Protein AF-A0A2V9Q290-F1 (afdb_monomer_lite)

Secondary structure (DSSP, 8-state):
-HHHHHTT--TT---SS-HHHHHHHTTS------TTSS--EETTEEEPSSTTT---EESSHHHHHHH--GGGSSGGGT-TTTTT---HHHHHHHHHHHHHH-HHHHHHHHHHHHT-----HHHHHHHHHHH-TT------------------

Structure (mmCIF, N/CA/C/O backbone):
data_AF-A0A2V9Q290-F1
#
_entry.id   AF-A0A2V9Q290-F1
#
loop_
_atom_site.group_PDB
_atom_site.id
_atom_site.type_symbol
_atom_site.label_atom_id
_atom_site.label_alt_id
_atom_site.label_comp_id
_atom_site.label_asym_id
_atom_site.label_entity_id
_atom_site.label_seq_id
_atom_site.pdbx_PDB_ins_code
_atom_site.Cartn_x
_atom_site.Cartn_y
_atom_site.Cartn_z
_atom_site.occupancy
_atom_site.B_iso_or_equiv
_atom_site.auth_seq_id
_atom_site.auth_comp_id
_atom_site.auth_asym_id
_atom_site.auth_atom_id
_atom_site.pdbx_PDB_model_num
ATOM 1 N N . LEU A 1 1 ? 0.862 0.613 -15.700 1.00 87.38 1 LEU A N 1
ATOM 2 C CA . LEU A 1 1 ? 1.375 1.936 -15.278 1.00 87.38 1 LEU A CA 1
ATOM 3 C C . LEU A 1 1 ? 2.624 1.837 -14.398 1.00 87.38 1 LEU A C 1
ATOM 5 O O . LEU A 1 1 ? 3.701 2.128 -14.878 1.00 87.38 1 LEU A O 1
ATOM 9 N N . PHE A 1 2 ? 2.553 1.397 -13.140 1.00 93.06 2 PHE A N 1
ATOM 10 C CA . PHE A 1 2 ? 3.733 1.435 -12.253 1.00 93.06 2 PHE A CA 1
ATOM 11 C C . PHE A 1 2 ? 4.954 0.662 -12.772 1.00 93.06 2 PHE A C 1
ATOM 13 O O . PHE A 1 2 ? 6.068 1.160 -12.651 1.00 93.06 2 PHE A O 1
ATOM 20 N N . ARG A 1 3 ? 4.757 -0.491 -13.432 1.00 94.06 3 ARG A N 1
ATOM 21 C CA . ARG A 1 3 ? 5.838 -1.193 -14.150 1.00 94.06 3 ARG A CA 1
ATOM 22 C C . ARG A 1 3 ? 6.552 -0.289 -15.159 1.00 94.06 3 ARG A C 1
ATOM 24 O O . ARG A 1 3 ? 7.775 -0.287 -15.179 1.00 94.06 3 ARG A O 1
ATOM 31 N N . SER A 1 4 ? 5.807 0.478 -15.961 1.00 92.69 4 SER A N 1
ATOM 32 C CA . SER A 1 4 ? 6.403 1.336 -16.988 1.00 92.69 4 SER A CA 1
ATOM 33 C C . SER A 1 4 ? 7.293 2.408 -16.349 1.00 92.69 4 SER A C 1
ATOM 35 O O . SER A 1 4 ? 8.424 2.593 -16.777 1.00 92.69 4 SER A O 1
ATOM 37 N N . ILE A 1 5 ? 6.852 3.000 -15.234 1.00 91.81 5 ILE A N 1
ATOM 38 C CA . ILE A 1 5 ? 7.580 4.054 -14.504 1.00 91.81 5 ILE A CA 1
ATOM 39 C C . ILE A 1 5 ? 8.775 3.516 -13.689 1.00 91.81 5 ILE A C 1
ATOM 41 O O . ILE A 1 5 ? 9.835 4.143 -13.650 1.00 91.81 5 ILE A O 1
ATOM 45 N N . LEU A 1 6 ? 8.612 2.391 -12.984 1.00 93.31 6 LEU A N 1
ATOM 46 C CA . LEU A 1 6 ? 9.537 1.963 -11.924 1.00 93.31 6 LEU A CA 1
ATOM 47 C C . LEU A 1 6 ? 10.610 0.959 -12.369 1.00 93.31 6 LEU A C 1
ATOM 49 O O . LEU A 1 6 ? 11.657 0.899 -11.714 1.00 93.31 6 LEU A O 1
ATOM 53 N N . ALA A 1 7 ? 10.381 0.196 -13.445 1.00 92.38 7 ALA A N 1
ATOM 54 C CA . ALA A 1 7 ? 11.283 -0.872 -13.888 1.00 92.38 7 ALA A CA 1
ATOM 55 C C . ALA A 1 7 ? 12.673 -0.328 -14.283 1.00 92.38 7 ALA A C 1
ATOM 57 O O . ALA A 1 7 ? 13.700 -0.737 -13.732 1.00 92.38 7 ALA A O 1
ATOM 58 N N . ASN A 1 8 ? 12.677 0.717 -15.117 1.00 91.38 8 ASN A N 1
ATOM 59 C CA . ASN A 1 8 ? 13.879 1.391 -15.627 1.00 91.38 8 ASN A CA 1
ATOM 60 C C . ASN A 1 8 ? 14.128 2.748 -14.957 1.00 91.38 8 ASN A C 1
ATOM 62 O O . ASN A 1 8 ? 14.668 3.670 -15.574 1.00 91.38 8 ASN A O 1
ATOM 66 N N . ARG A 1 9 ? 13.699 2.909 -13.699 1.00 90.31 9 ARG A N 1
ATOM 67 C CA . ARG A 1 9 ? 13.744 4.209 -13.019 1.00 90.31 9 ARG A CA 1
ATOM 68 C C . ARG A 1 9 ? 15.155 4.801 -12.954 1.00 90.31 9 ARG A C 1
ATOM 70 O O . ARG A 1 9 ? 16.165 4.097 -12.846 1.00 90.31 9 ARG A O 1
ATOM 77 N N . LYS A 1 10 ? 15.222 6.134 -12.926 1.00 89.56 10 LYS A N 1
ATOM 78 C CA . LYS A 1 10 ? 16.479 6.867 -12.732 1.00 89.56 10 LYS A CA 1
ATOM 79 C C . LYS A 1 10 ? 17.053 6.559 -11.347 1.00 89.56 10 LYS A C 1
ATOM 81 O O . LYS A 1 10 ? 16.343 6.613 -10.349 1.00 89.56 10 LYS A O 1
ATOM 86 N N . LYS A 1 11 ? 18.367 6.318 -11.270 1.00 87.06 11 LYS A N 1
ATOM 87 C CA . LYS A 1 11 ? 19.081 6.066 -9.999 1.00 87.06 11 LYS A CA 1
ATOM 88 C C . LYS A 1 11 ? 18.987 7.226 -9.002 1.00 87.06 11 LYS A C 1
ATOM 90 O O . LYS A 1 11 ? 19.174 7.023 -7.811 1.00 87.06 11 LYS A O 1
ATOM 95 N N . THR A 1 12 ? 18.736 8.435 -9.497 1.00 91.75 12 THR A N 1
ATOM 96 C CA . THR A 1 12 ? 18.598 9.645 -8.682 1.00 91.75 12 THR A CA 1
ATOM 97 C C . THR A 1 12 ? 17.250 9.737 -7.973 1.00 91.75 12 THR A C 1
ATOM 99 O O . THR A 1 12 ? 17.110 10.537 -7.053 1.00 91.75 12 THR A O 1
ATOM 102 N N . TRP A 1 13 ? 16.254 8.944 -8.376 1.00 91.75 13 TRP A N 1
ATOM 103 C CA . TRP A 1 13 ? 14.942 8.956 -7.740 1.00 91.75 13 TRP A CA 1
ATOM 104 C C . TRP A 1 13 ? 14.999 8.254 -6.390 1.00 91.75 13 TRP A C 1
ATOM 106 O O . TRP A 1 13 ? 15.405 7.095 -6.289 1.00 91.75 13 TRP A O 1
ATOM 116 N N . ARG A 1 14 ? 14.567 8.971 -5.353 1.00 89.81 14 ARG A N 1
ATOM 117 C CA . ARG A 1 14 ? 14.463 8.462 -3.989 1.00 89.81 14 ARG A CA 1
ATOM 118 C C . ARG A 1 14 ? 12.992 8.398 -3.612 1.00 89.81 14 ARG A C 1
ATOM 120 O O . ARG A 1 14 ? 12.289 9.396 -3.721 1.00 89.81 14 ARG A O 1
ATOM 127 N N . PHE A 1 15 ? 12.554 7.221 -3.190 1.00 90.69 15 PHE A N 1
ATOM 128 C CA . PHE A 1 15 ? 11.206 6.978 -2.693 1.00 90.69 15 PHE A CA 1
ATOM 129 C C . PHE A 1 15 ? 11.268 6.798 -1.176 1.00 90.69 15 PHE A C 1
ATOM 131 O O . PHE A 1 15 ? 12.262 6.292 -0.657 1.00 90.69 15 PHE A O 1
ATOM 138 N N . ASN A 1 16 ? 10.214 7.224 -0.487 1.00 92.19 16 ASN A N 1
ATOM 139 C CA . ASN A 1 16 ? 10.048 7.048 0.960 1.00 92.19 16 ASN A CA 1
ATOM 140 C C . ASN A 1 16 ? 9.381 5.705 1.311 1.00 92.19 16 ASN A C 1
ATOM 142 O O . ASN A 1 16 ? 9.284 5.338 2.475 1.00 92.19 16 ASN A O 1
ATOM 146 N N . GLN A 1 17 ? 8.903 5.000 0.293 1.00 93.00 17 GLN A N 1
ATOM 147 C CA . GLN A 1 17 ? 8.176 3.747 0.342 1.00 93.00 17 GLN A CA 1
ATOM 148 C C . GLN A 1 17 ? 9.153 2.576 0.411 1.00 93.00 17 GLN A C 1
ATOM 150 O O . GLN A 1 17 ? 10.277 2.662 -0.099 1.00 93.00 17 GLN A O 1
ATOM 155 N N . SER A 1 18 ? 8.724 1.460 0.996 1.00 93.50 18 SER A N 1
ATOM 156 C CA . SER A 1 18 ? 9.540 0.251 1.035 1.00 93.50 18 SER A CA 1
ATOM 157 C C . SER A 1 18 ? 9.798 -0.293 -0.370 1.00 93.50 18 SER A C 1
ATOM 159 O O . SER A 1 18 ? 8.971 -0.216 -1.283 1.00 93.50 18 SER A O 1
ATOM 161 N N . VAL A 1 19 ? 10.974 -0.895 -0.551 1.00 94.25 19 VAL A N 1
ATOM 162 C CA . VAL A 1 19 ? 11.355 -1.506 -1.833 1.00 94.25 19 VAL A CA 1
ATOM 163 C C . VAL A 1 19 ? 10.408 -2.639 -2.231 1.00 94.25 19 VAL A C 1
ATOM 165 O O . VAL A 1 19 ? 10.105 -2.784 -3.413 1.00 94.25 19 VAL A O 1
ATOM 168 N N . LEU A 1 20 ? 9.887 -3.386 -1.254 1.00 96.00 20 LEU A N 1
ATOM 169 C CA . LEU A 1 20 ? 8.934 -4.465 -1.499 1.00 96.00 20 LEU A CA 1
ATOM 170 C C . LEU A 1 20 ? 7.561 -3.933 -1.935 1.00 96.00 20 LEU A C 1
ATOM 172 O O . LEU A 1 20 ? 6.931 -4.524 -2.811 1.00 96.00 20 LEU A O 1
ATOM 176 N N . PHE A 1 21 ? 7.121 -2.781 -1.414 1.00 96.12 21 PHE A N 1
ATOM 177 C CA . PHE A 1 21 ? 5.908 -2.130 -1.907 1.00 96.12 21 PHE A CA 1
ATOM 178 C C . PHE A 1 21 ? 6.065 -1.654 -3.359 1.00 96.12 21 PHE A C 1
ATOM 180 O O . PHE A 1 21 ? 5.158 -1.826 -4.173 1.00 96.12 21 PHE A O 1
ATOM 187 N N . LEU A 1 22 ? 7.236 -1.130 -3.737 1.00 95.19 22 LEU A N 1
ATOM 188 C CA . LEU A 1 22 ? 7.513 -0.788 -5.138 1.00 95.19 22 LEU A CA 1
ATOM 189 C C . LEU A 1 22 ? 7.490 -2.032 -6.044 1.00 95.19 22 LEU A C 1
ATOM 191 O O . LEU A 1 22 ? 6.977 -1.962 -7.161 1.00 95.19 22 LEU A O 1
ATOM 195 N N . GLU A 1 23 ? 8.009 -3.173 -5.580 1.00 95.69 23 GLU A N 1
ATOM 196 C CA . GLU A 1 23 ? 7.899 -4.448 -6.302 1.00 95.69 23 GLU A CA 1
ATOM 197 C C . GLU A 1 23 ? 6.444 -4.912 -6.456 1.00 95.69 23 GLU A C 1
ATOM 199 O O . GLU A 1 23 ? 6.068 -5.367 -7.539 1.00 95.69 23 GLU A O 1
ATOM 204 N N . PHE A 1 24 ? 5.615 -4.743 -5.423 1.00 95.75 24 PHE A N 1
ATOM 205 C CA . PHE A 1 24 ? 4.172 -4.978 -5.498 1.00 95.75 24 PHE A CA 1
ATOM 206 C C . PHE A 1 24 ? 3.497 -4.087 -6.548 1.00 95.75 24 PHE A C 1
ATOM 208 O O . PHE A 1 24 ? 2.786 -4.598 -7.410 1.00 95.75 24 PHE A O 1
ATOM 215 N N . LEU A 1 25 ? 3.781 -2.779 -6.561 1.00 94.81 25 LEU A N 1
ATOM 216 C CA . LEU A 1 25 ? 3.241 -1.862 -7.572 1.00 94.81 25 LEU A CA 1
ATOM 217 C C . LEU A 1 25 ? 3.650 -2.261 -8.997 1.00 94.81 25 LEU A C 1
ATOM 219 O O . LEU A 1 25 ? 2.868 -2.131 -9.938 1.00 94.81 25 LEU A O 1
ATOM 223 N N . MET A 1 26 ? 4.865 -2.784 -9.175 1.00 94.44 26 MET A N 1
ATOM 224 C CA . MET A 1 26 ? 5.327 -3.320 -10.461 1.00 94.44 26 MET A CA 1
ATOM 225 C C . MET A 1 26 ? 4.696 -4.671 -10.837 1.00 94.44 26 MET A C 1
ATOM 227 O O . MET A 1 26 ? 4.946 -5.149 -11.943 1.00 94.44 26 MET A O 1
ATOM 231 N N . GLY A 1 27 ? 3.903 -5.285 -9.954 1.00 93.75 27 GLY A N 1
ATOM 232 C CA . GLY A 1 27 ? 3.310 -6.6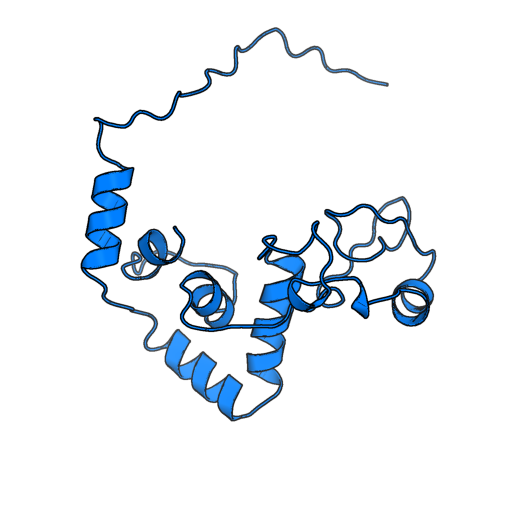08 -10.149 1.00 93.75 27 GLY A CA 1
ATOM 233 C C . GLY A 1 27 ? 4.298 -7.762 -9.964 1.00 93.75 27 GLY A C 1
ATOM 234 O O . GLY A 1 27 ? 4.039 -8.868 -10.422 1.00 93.75 27 GLY A O 1
ATOM 235 N N . LYS A 1 28 ? 5.451 -7.522 -9.326 1.00 93.81 28 LYS A N 1
ATOM 236 C CA . LYS A 1 28 ? 6.445 -8.568 -9.019 1.00 93.81 28 LYS A CA 1
ATOM 237 C C . LYS A 1 28 ? 6.117 -9.333 -7.742 1.00 93.81 28 LYS A C 1
ATOM 239 O O . LYS A 1 28 ? 6.665 -10.409 -7.515 1.00 93.81 28 LYS A O 1
ATOM 244 N N . ARG A 1 29 ? 5.248 -8.761 -6.910 1.00 94.12 29 ARG A N 1
ATOM 245 C CA . ARG A 1 29 ? 4.751 -9.340 -5.665 1.00 94.12 29 ARG A CA 1
ATOM 246 C C . ARG A 1 29 ? 3.245 -9.179 -5.583 1.00 94.12 29 ARG A C 1
ATOM 248 O O . ARG A 1 29 ? 2.684 -8.243 -6.148 1.00 94.12 29 ARG A O 1
ATOM 255 N N . HIS A 1 30 ? 2.626 -10.072 -4.826 1.00 94.06 30 HIS A N 1
ATOM 256 C CA . HIS A 1 30 ? 1.213 -10.018 -4.493 1.00 94.06 30 HIS A CA 1
ATOM 257 C C . HIS A 1 30 ? 1.066 -10.050 -2.977 1.00 94.06 30 HIS A C 1
ATOM 259 O O . HIS A 1 30 ? 1.664 -10.893 -2.312 1.00 94.06 30 HIS A O 1
ATOM 265 N N . TYR A 1 31 ? 0.270 -9.127 -2.455 1.00 94.62 31 TYR A N 1
ATOM 266 C CA . TYR A 1 31 ? -0.041 -9.012 -1.038 1.00 94.62 31 TYR A CA 1
ATOM 267 C C . TYR A 1 31 ? -1.545 -9.019 -0.843 1.00 94.62 31 TYR A C 1
ATOM 269 O O . TYR A 1 31 ? -2.271 -8.550 -1.718 1.00 94.62 31 TYR A O 1
ATOM 277 N N . ALA A 1 32 ? -1.981 -9.504 0.317 1.00 93.75 32 ALA A N 1
ATOM 278 C CA . ALA A 1 32 ? -3.309 -9.199 0.824 1.00 93.75 32 ALA A CA 1
ATOM 279 C C . ALA A 1 32 ? -3.298 -7.815 1.474 1.00 93.75 32 ALA A C 1
ATOM 281 O O . ALA A 1 32 ? -2.285 -7.422 2.052 1.00 93.75 32 ALA A O 1
ATOM 282 N N . CYS A 1 33 ? -4.403 -7.079 1.381 1.00 94.25 33 CYS A N 1
ATOM 283 C CA . CYS A 1 33 ? -4.495 -5.768 2.020 1.00 94.25 33 CYS A CA 1
ATOM 284 C C . CYS A 1 33 ? -4.420 -5.908 3.550 1.00 94.25 33 CYS A C 1
ATOM 286 O O . CYS A 1 33 ? -5.100 -6.754 4.129 1.00 94.25 33 CYS A O 1
ATOM 288 N N . THR A 1 34 ? -3.652 -5.038 4.212 1.00 94.19 34 THR A N 1
ATOM 289 C CA . THR A 1 34 ? -3.612 -4.934 5.677 1.00 94.19 34 THR A CA 1
ATOM 290 C C . THR A 1 34 ? -4.373 -3.675 6.134 1.00 94.19 34 THR A C 1
ATOM 292 O O . THR A 1 34 ? -3.747 -2.660 6.438 1.00 94.19 34 THR A O 1
ATOM 295 N N . PRO A 1 35 ? -5.723 -3.686 6.179 1.00 91.81 35 PRO A N 1
ATOM 296 C CA . PRO A 1 35 ? -6.544 -2.483 6.396 1.00 91.81 35 PRO A CA 1
ATOM 297 C C . PRO A 1 35 ? -6.350 -1.820 7.769 1.00 91.81 35 PRO A C 1
ATOM 299 O O . PRO A 1 35 ? -6.649 -0.639 7.932 1.00 91.81 35 PRO A O 1
ATOM 302 N N . TRP A 1 36 ? -5.838 -2.564 8.748 1.00 90.50 36 TRP A N 1
ATOM 303 C CA . TRP A 1 36 ? -5.510 -2.090 10.095 1.00 90.50 36 TRP A CA 1
ATOM 304 C C . TRP A 1 36 ? -4.091 -1.512 10.213 1.00 90.50 36 TRP A C 1
ATOM 306 O O . TRP A 1 36 ? -3.720 -1.015 11.272 1.00 90.50 36 TRP A O 1
ATOM 316 N N . GLY A 1 37 ? -3.276 -1.588 9.156 1.00 91.06 37 GLY A N 1
ATOM 317 C CA . GLY A 1 37 ? -1.849 -1.264 9.215 1.00 91.06 37 GLY A CA 1
ATOM 318 C C . GLY A 1 37 ? -1.532 0.226 9.350 1.00 91.06 37 GLY A C 1
ATOM 319 O O . GLY A 1 37 ? -0.458 0.578 9.832 1.00 91.06 37 GLY A O 1
ATOM 320 N N . MET A 1 38 ? -2.458 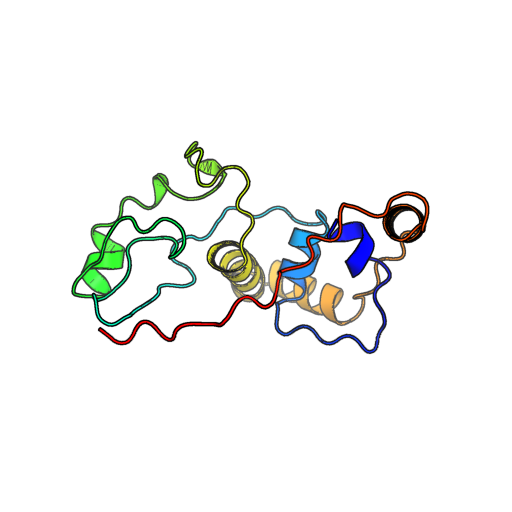1.102 8.950 1.00 90.56 38 MET A N 1
ATOM 321 C CA . MET A 1 38 ? -2.278 2.555 9.006 1.00 90.56 38 MET A CA 1
ATOM 322 C C . MET A 1 38 ? -3.555 3.255 9.510 1.00 90.56 38 MET A C 1
ATOM 324 O O . MET A 1 38 ? -4.280 3.883 8.729 1.00 90.56 38 MET A O 1
ATOM 328 N N . PRO A 1 39 ? -3.878 3.121 10.811 1.00 90.69 39 PRO A N 1
ATOM 329 C CA . PRO A 1 39 ? -5.051 3.753 11.406 1.00 90.69 39 PRO A CA 1
ATOM 330 C C . PRO A 1 39 ? -4.902 5.279 11.398 1.00 90.69 39 PRO A C 1
ATOM 332 O O . PRO A 1 39 ? -3.803 5.815 11.526 1.00 90.69 39 PRO A O 1
ATOM 335 N N . THR A 1 40 ? -6.018 5.992 11.247 1.00 91.19 40 THR A N 1
ATOM 336 C CA . THR A 1 40 ? -6.042 7.462 11.193 1.00 91.19 40 THR A CA 1
ATOM 337 C C . THR A 1 40 ? -6.866 8.009 12.352 1.00 91.19 40 THR A C 1
ATOM 339 O O . THR A 1 40 ? -8.004 7.588 12.546 1.00 91.19 40 THR A O 1
ATOM 342 N N . TYR A 1 41 ? -6.307 8.960 13.101 1.00 93.12 41 TYR A N 1
ATOM 343 C CA . TYR A 1 41 ? -7.017 9.718 14.132 1.00 93.12 41 TYR A CA 1
ATOM 344 C C . TYR A 1 41 ? -7.197 11.165 13.672 1.00 93.12 41 TYR A C 1
ATOM 346 O O . TYR A 1 41 ? -6.245 11.788 13.197 1.00 93.12 41 TYR A O 1
ATOM 354 N N . ASN A 1 42 ? -8.405 11.706 13.800 1.00 91.88 42 ASN A N 1
ATOM 355 C CA . ASN A 1 42 ? -8.707 13.101 13.485 1.00 91.88 42 ASN A CA 1
ATOM 356 C C . ASN A 1 42 ? -9.679 13.698 14.516 1.00 91.88 42 ASN A C 1
ATOM 358 O O . ASN A 1 42 ? -9.928 13.102 15.560 1.00 91.88 42 ASN A O 1
ATOM 362 N N . ILE A 1 43 ? -10.210 14.894 14.242 1.00 94.06 43 ILE A N 1
ATOM 363 C CA . ILE A 1 43 ? -11.105 15.615 15.164 1.00 94.06 43 ILE A CA 1
ATOM 364 C C . ILE A 1 43 ? -12.387 14.846 15.521 1.00 94.06 43 ILE A C 1
ATOM 366 O O . ILE A 1 43 ? -13.003 15.155 16.534 1.00 94.06 43 ILE A O 1
ATOM 370 N N . PHE A 1 44 ? -12.777 13.854 14.717 1.00 93.69 44 PHE A N 1
ATOM 371 C CA . PHE A 1 44 ? -13.946 13.006 14.951 1.00 93.69 44 PHE A CA 1
ATOM 372 C C . PHE A 1 44 ? -13.602 11.679 15.648 1.00 93.69 44 PHE A C 1
ATOM 374 O O . PHE A 1 44 ? -14.495 10.872 15.876 1.00 93.69 44 PHE A O 1
ATOM 381 N N . GLY A 1 45 ? -12.328 11.439 15.980 1.00 94.62 45 GLY A N 1
ATOM 382 C CA . GLY A 1 45 ? -11.854 10.222 16.641 1.00 94.62 45 GLY A CA 1
ATOM 383 C C . GLY A 1 45 ? -11.027 9.309 15.732 1.00 94.62 45 GLY A C 1
ATOM 384 O O . GLY A 1 45 ? -10.440 9.738 14.733 1.00 94.62 45 GLY A O 1
ATOM 385 N N . TRP A 1 46 ? -10.958 8.027 16.097 1.00 94.88 46 TRP A N 1
ATOM 386 C CA . TRP A 1 46 ? -10.299 6.981 15.315 1.00 94.88 46 TRP A CA 1
ATOM 387 C C . TRP A 1 46 ? -11.177 6.586 14.139 1.00 94.88 46 TRP A C 1
ATOM 389 O O . TRP A 1 46 ? -12.237 5.998 14.317 1.00 94.88 46 TRP A O 1
ATOM 399 N N . GLN A 1 47 ? -10.753 6.890 12.921 1.00 92.69 47 GLN A N 1
ATOM 400 C CA . GLN A 1 47 ? -11.538 6.565 11.740 1.00 92.69 47 GLN A CA 1
ATOM 401 C C . GLN A 1 47 ? -11.588 5.044 11.525 1.00 92.69 47 GLN A C 1
ATOM 403 O O . GLN A 1 47 ? -10.545 4.385 11.482 1.00 92.69 47 GLN A O 1
ATOM 408 N N . LYS A 1 48 ? -12.804 4.499 11.370 1.00 87.88 48 LYS A N 1
ATOM 409 C CA . LYS A 1 48 ? -13.053 3.103 10.971 1.00 87.88 48 LYS A CA 1
ATOM 410 C C . LYS A 1 48 ? -12.387 2.809 9.609 1.00 87.88 48 LYS A C 1
ATOM 412 O O . LYS A 1 48 ? -12.055 3.748 8.880 1.00 87.88 48 LYS A O 1
ATOM 417 N N . PRO A 1 49 ? -12.094 1.538 9.280 1.00 80.69 49 PRO A N 1
ATOM 418 C CA . PRO A 1 49 ? -10.968 1.176 8.419 1.00 80.69 49 PRO A CA 1
ATOM 419 C C . PRO A 1 49 ? -10.974 1.797 7.041 1.00 80.69 49 PRO A C 1
ATOM 421 O O . PRO A 1 49 ? -12.003 1.864 6.374 1.00 80.69 49 PRO A O 1
ATOM 424 N N . CYS A 1 50 ? -9.753 2.100 6.589 1.00 80.25 50 CYS A N 1
ATOM 425 C CA . CYS A 1 50 ? -9.450 2.760 5.328 1.00 80.25 50 CYS A CA 1
ATOM 426 C C . CYS A 1 50 ? -10.083 4.157 5.267 1.00 80.25 50 CYS A C 1
ATOM 428 O O . CYS A 1 50 ? -11.255 4.314 4.936 1.00 80.25 50 CYS A O 1
ATOM 430 N N . TYR A 1 51 ? -9.278 5.196 5.527 1.00 77.50 51 TYR A N 1
ATOM 431 C CA . TYR A 1 51 ? -9.743 6.589 5.596 1.00 77.50 51 TYR A CA 1
ATOM 432 C C . TYR A 1 51 ? -10.492 7.078 4.336 1.00 77.50 51 TYR A C 1
ATOM 434 O O . TYR A 1 51 ? -11.207 8.077 4.385 1.00 77.50 51 TYR A O 1
ATOM 442 N N . LEU A 1 52 ? -10.342 6.364 3.216 1.00 83.44 52 LEU A N 1
ATOM 443 C CA . LEU A 1 52 ? -11.038 6.600 1.952 1.00 83.44 52 LEU A CA 1
ATOM 444 C C . LEU A 1 52 ? -12.502 6.138 1.950 1.00 83.44 52 LEU A C 1
ATOM 446 O O . LEU A 1 52 ? -13.280 6.640 1.148 1.00 83.44 52 LEU A O 1
ATOM 450 N N . LEU A 1 53 ? -12.878 5.175 2.796 1.00 86.44 53 LEU A N 1
ATOM 451 C CA . LEU A 1 53 ? -14.219 4.579 2.805 1.00 86.44 53 LEU A CA 1
ATOM 452 C C . LEU A 1 53 ? -15.199 5.302 3.729 1.00 86.44 53 LEU A C 1
ATOM 454 O O . LEU A 1 53 ? -16.401 5.173 3.528 1.00 86.44 53 LEU A O 1
ATOM 458 N N . GLN A 1 54 ? -14.688 6.077 4.693 1.00 85.00 54 GLN A N 1
ATOM 459 C CA . GLN A 1 54 ? -15.486 6.897 5.615 1.00 85.00 54 GLN A CA 1
ATOM 460 C C . GLN A 1 54 ? -16.625 6.128 6.320 1.00 85.00 54 GLN A C 1
ATOM 462 O O . GLN A 1 54 ? -17.712 6.657 6.517 1.00 85.00 54 GLN A O 1
ATOM 467 N N . ASP A 1 55 ? -16.364 4.899 6.773 1.00 89.50 55 ASP A N 1
ATOM 468 C CA . ASP A 1 55 ? -17.370 4.036 7.422 1.00 89.50 55 ASP A CA 1
ATOM 469 C C . ASP A 1 55 ? -17.658 4.399 8.903 1.00 89.50 55 ASP A C 1
ATOM 471 O O . ASP A 1 55 ? -18.264 3.624 9.645 1.00 89.50 55 ASP A O 1
ATOM 475 N N . GLY A 1 56 ? -17.223 5.579 9.356 1.00 92.56 56 GLY A N 1
ATOM 476 C CA . GLY A 1 56 ? -17.458 6.109 10.702 1.00 92.56 56 GLY A CA 1
ATOM 477 C C . GLY A 1 56 ? -16.200 6.234 11.562 1.00 92.56 56 GLY A C 1
ATOM 478 O O . GLY A 1 56 ? -15.073 6.183 11.063 1.00 92.56 56 GLY A O 1
ATOM 479 N N . TYR A 1 57 ? -16.410 6.414 12.866 1.00 95.19 57 TYR A N 1
ATOM 480 C CA . TYR A 1 57 ? -15.363 6.678 13.855 1.00 95.19 57 TYR A CA 1
ATOM 481 C C . TYR A 1 57 ? -15.555 5.824 15.113 1.00 95.19 57 TYR A C 1
ATOM 483 O O . TYR A 1 57 ? -16.648 5.309 15.354 1.00 95.19 57 TYR A O 1
ATOM 491 N N . ALA A 1 58 ? -14.478 5.661 15.871 1.00 95.44 58 ALA A N 1
ATOM 492 C CA . ALA A 1 58 ? -14.409 5.040 17.185 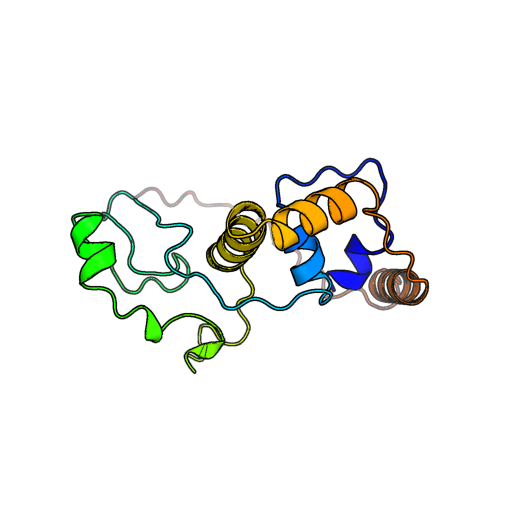1.00 95.44 58 ALA A CA 1
ATOM 493 C C . ALA A 1 58 ? -13.746 6.021 18.166 1.00 95.44 58 ALA A C 1
ATOM 495 O O . ALA A 1 58 ? -12.819 6.752 17.799 1.00 95.44 58 ALA A O 1
ATOM 496 N N . ASP A 1 59 ? -14.180 6.018 19.420 1.00 95.62 59 ASP A N 1
ATOM 497 C CA . ASP A 1 59 ? -13.696 6.956 20.439 1.00 95.62 59 ASP A CA 1
ATOM 498 C C . ASP A 1 59 ? -12.306 6.564 20.954 1.00 95.62 59 ASP A C 1
ATOM 500 O O . ASP A 1 59 ? -11.524 7.399 21.417 1.00 95.62 59 ASP A O 1
ATOM 504 N N . SER A 1 60 ? -11.952 5.281 20.842 1.00 96.50 60 SER A N 1
ATOM 505 C CA . SER A 1 60 ? -10.651 4.765 21.260 1.00 96.50 60 SER A CA 1
ATOM 506 C C . SER A 1 60 ? -10.027 3.828 20.233 1.00 96.50 60 SER A C 1
ATOM 508 O O . SER A 1 60 ? -10.709 3.157 19.460 1.00 96.50 60 SER A O 1
ATOM 510 N N . PHE A 1 61 ? -8.697 3.720 20.278 1.00 95.25 61 PHE A N 1
ATOM 511 C CA . PHE A 1 61 ? -7.971 2.768 19.441 1.00 95.25 61 PHE A CA 1
ATOM 512 C C . PHE A 1 61 ? -8.393 1.323 19.733 1.00 95.25 61 PHE A C 1
ATOM 514 O O . PHE A 1 61 ? -8.492 0.511 18.821 1.00 95.25 61 PHE A O 1
ATOM 521 N N . ARG A 1 62 ? -8.682 1.006 21.003 1.00 96.56 62 ARG A N 1
ATOM 522 C CA . ARG A 1 62 ? -9.165 -0.322 21.397 1.00 96.56 62 ARG A CA 1
ATOM 523 C C . ARG A 1 62 ? -10.489 -0.647 20.715 1.00 96.56 62 ARG A C 1
ATOM 525 O O . ARG A 1 62 ? -10.602 -1.699 20.101 1.00 96.56 62 ARG A O 1
ATOM 532 N N . GLU A 1 63 ? -11.448 0.273 20.782 1.00 96.06 63 GLU A N 1
ATOM 533 C CA . GLU A 1 63 ? -12.738 0.116 20.111 1.00 96.06 63 GLU A CA 1
ATOM 534 C C . GLU A 1 63 ? -12.556 -0.070 18.600 1.00 96.06 63 GLU A C 1
ATOM 536 O O . GLU A 1 63 ? -13.141 -0.993 18.037 1.00 96.06 63 GLU A O 1
ATOM 541 N N . LEU A 1 64 ? -11.699 0.737 17.956 1.00 94.94 64 LEU A N 1
ATOM 542 C CA . LEU A 1 64 ? -11.377 0.576 16.536 1.00 94.94 64 LEU A CA 1
ATOM 543 C C . LEU A 1 64 ? -10.906 -0.851 16.229 1.00 94.94 64 LEU A C 1
ATOM 545 O O . LEU A 1 64 ? -11.394 -1.456 15.280 1.00 94.94 64 LEU A O 1
ATOM 549 N N . ILE A 1 65 ? -9.960 -1.386 17.002 1.00 94.50 65 ILE A N 1
ATOM 550 C CA . ILE A 1 65 ? -9.385 -2.711 16.743 1.00 94.50 65 ILE A CA 1
ATOM 551 C C . ILE A 1 65 ? -10.381 -3.841 17.022 1.00 94.50 65 ILE A C 1
ATOM 553 O O . ILE A 1 65 ? -10.464 -4.772 16.223 1.00 94.50 65 ILE A O 1
ATOM 557 N N . GLU A 1 66 ? -11.136 -3.762 18.116 1.00 95.62 66 GLU A N 1
ATOM 558 C CA . GLU A 1 66 ? -11.982 -4.862 18.597 1.00 95.62 66 GLU A CA 1
ATOM 559 C C . GLU A 1 66 ? -13.361 -4.924 17.926 1.00 95.62 66 GLU A C 1
ATOM 561 O O . GLU A 1 66 ? -13.905 -6.013 17.769 1.00 95.62 66 GLU A O 1
ATOM 566 N N . THR A 1 67 ? -13.939 -3.783 17.538 1.00 94.44 67 THR A N 1
ATOM 567 C CA . THR A 1 67 ? -15.333 -3.715 17.041 1.00 94.44 67 THR A CA 1
ATOM 568 C C . THR A 1 67 ? -15.447 -3.633 15.523 1.00 94.44 67 THR A C 1
ATOM 570 O O . THR A 1 67 ? -16.542 -3.681 14.964 1.00 94.44 67 THR A O 1
ATOM 573 N N . THR A 1 68 ? -14.320 -3.477 14.838 1.00 93.62 68 THR A N 1
ATOM 574 C CA . THR A 1 68 ? -14.287 -3.398 13.386 1.00 93.62 68 THR A CA 1
ATOM 575 C C . THR A 1 68 ? -14.350 -4.789 12.757 1.00 93.62 68 THR A C 1
ATOM 577 O O . THR A 1 68 ? -13.515 -5.648 13.027 1.00 93.62 68 THR A O 1
ATOM 580 N N . GLU A 1 69 ? -15.258 -4.960 11.798 1.00 93.38 69 GLU A N 1
ATOM 581 C CA . GLU A 1 69 ? -15.379 -6.158 10.958 1.00 93.38 69 GLU A CA 1
ATOM 582 C C . GLU A 1 69 ? -14.306 -6.178 9.844 1.00 93.38 69 GLU A C 1
ATOM 584 O O . GLU A 1 69 ? -14.583 -5.923 8.668 1.00 93.38 69 GLU A O 1
ATOM 589 N N . TRP A 1 70 ? -13.046 -6.434 10.211 1.00 92.00 70 TRP A N 1
ATOM 590 C CA . TRP A 1 70 ? -11.873 -6.338 9.324 1.00 92.00 70 TRP A CA 1
ATOM 591 C C . TRP A 1 70 ? -11.956 -7.190 8.052 1.00 92.00 70 TRP A C 1
ATOM 593 O O . TRP A 1 70 ? -11.413 -6.807 7.017 1.00 92.00 70 TRP A O 1
ATOM 603 N N . GLN A 1 71 ? -12.656 -8.319 8.110 1.00 92.56 71 GLN A N 1
ATOM 604 C CA . GLN A 1 71 ? -12.872 -9.233 6.990 1.00 92.56 71 GLN A CA 1
ATOM 605 C C . GLN A 1 71 ? -13.665 -8.612 5.832 1.00 92.56 71 GLN A C 1
ATOM 607 O O . GLN A 1 71 ? -13.610 -9.128 4.720 1.00 92.56 71 GLN A O 1
ATOM 612 N N . ASN A 1 72 ? -14.365 -7.497 6.065 1.00 92.94 72 ASN A N 1
ATOM 613 C CA . ASN A 1 72 ? -15.111 -6.767 5.036 1.00 92.94 72 ASN A CA 1
ATOM 614 C C . ASN A 1 72 ? -14.231 -5.794 4.225 1.00 92.94 72 ASN A C 1
ATOM 616 O O . ASN A 1 72 ? -14.741 -5.040 3.390 1.00 92.94 72 ASN A O 1
ATOM 620 N N . TYR A 1 73 ? -12.919 -5.777 4.477 1.00 92.38 73 TYR A N 1
ATOM 621 C CA . TYR A 1 73 ? -11.969 -4.857 3.862 1.00 92.38 73 TYR A CA 1
ATOM 622 C C . TYR A 1 73 ? -10.833 -5.597 3.159 1.00 92.38 73 TYR A C 1
ATOM 624 O O . TYR A 1 73 ? -10.425 -6.686 3.550 1.00 92.38 73 TYR A O 1
ATOM 632 N N . GLY A 1 74 ? -10.285 -4.960 2.124 1.00 92.12 74 GLY A N 1
ATOM 633 C CA . GLY A 1 74 ? -9.237 -5.539 1.286 1.00 92.12 74 GLY A CA 1
ATOM 634 C C . GLY A 1 74 ? -9.785 -6.177 0.018 1.00 92.12 74 GLY A C 1
ATOM 635 O O . GLY A 1 74 ? -10.985 -6.414 -0.113 1.00 92.12 74 GLY A O 1
ATOM 636 N N . THR A 1 75 ? -8.908 -6.408 -0.952 1.00 92.19 75 THR A N 1
ATOM 637 C CA . THR A 1 75 ? -9.292 -6.928 -2.274 1.00 92.19 75 THR A CA 1
ATOM 638 C C . THR A 1 75 ? -9.893 -8.333 -2.172 1.00 92.19 75 THR A C 1
ATOM 640 O O . THR A 1 75 ? -10.771 -8.702 -2.945 1.00 92.19 75 THR A O 1
ATOM 643 N N . GLU A 1 76 ? -9.482 -9.084 -1.154 1.00 90.19 76 GLU A N 1
ATOM 644 C CA . GLU A 1 76 ? -9.893 -10.457 -0.873 1.00 90.19 76 GLU A CA 1
ATOM 645 C C . GLU A 1 76 ? -11.290 -10.552 -0.232 1.00 90.19 76 GLU A C 1
ATOM 647 O O . GLU A 1 76 ? -11.884 -11.626 -0.218 1.00 90.19 76 GLU A O 1
ATOM 652 N N . SER A 1 77 ? -11.830 -9.441 0.282 1.00 92.62 77 SER A N 1
ATOM 653 C CA . SER A 1 77 ? -13.098 -9.413 1.033 1.00 92.62 77 SER A CA 1
ATOM 654 C C . SER A 1 77 ? -14.360 -9.532 0.172 1.00 92.62 77 SER A C 1
ATOM 656 O O . SER A 1 77 ? -15.456 -9.706 0.698 1.00 92.62 77 SER A O 1
ATOM 658 N N . GLY A 1 78 ? -14.245 -9.362 -1.149 1.00 93.00 78 GLY A N 1
ATOM 659 C CA . GLY A 1 78 ? -15.402 -9.211 -2.040 1.00 93.00 78 GLY A CA 1
ATOM 660 C C . GLY A 1 78 ? -16.076 -7.832 -1.978 1.00 93.00 78 GLY A C 1
ATOM 661 O O . GLY A 1 78 ? -17.031 -7.589 -2.714 1.00 93.00 78 GLY A O 1
ATOM 662 N N . ASN A 1 79 ? -15.580 -6.901 -1.154 1.00 92.06 79 ASN A N 1
ATOM 663 C CA . ASN A 1 79 ? -16.086 -5.534 -1.104 1.00 92.06 79 ASN A CA 1
ATOM 664 C C . ASN A 1 79 ? -15.746 -4.787 -2.411 1.00 92.06 79 ASN A C 1
ATOM 666 O O . ASN A 1 79 ? -14.562 -4.562 -2.702 1.00 92.06 79 ASN A O 1
ATOM 670 N N . PRO A 1 80 ? -16.746 -4.327 -3.187 1.00 93.38 80 PRO A N 1
ATOM 671 C CA . PRO A 1 80 ? -16.501 -3.670 -4.470 1.00 93.38 80 PRO A CA 1
ATOM 672 C C . PRO A 1 80 ? -15.721 -2.357 -4.328 1.00 93.38 80 PRO A C 1
ATOM 674 O O . PRO A 1 80 ? -15.022 -1.960 -5.259 1.00 93.38 80 PRO A O 1
ATOM 677 N N . ARG A 1 81 ? -15.771 -1.704 -3.156 1.00 90.75 81 ARG A N 1
ATOM 678 C CA . ARG A 1 81 ? -14.990 -0.489 -2.868 1.00 90.75 81 ARG A CA 1
ATOM 679 C C . ARG A 1 81 ? -13.497 -0.779 -2.676 1.00 90.75 81 ARG A C 1
ATOM 681 O O . ARG A 1 81 ? -12.673 0.120 -2.818 1.00 90.75 81 ARG A O 1
ATOM 688 N N . CYS A 1 82 ? -13.134 -2.024 -2.365 1.00 92.50 82 CYS A N 1
ATOM 689 C CA . CYS A 1 82 ? -11.747 -2.442 -2.157 1.00 92.50 82 CYS A CA 1
ATOM 690 C C . CYS A 1 82 ? -11.126 -3.133 -3.378 1.00 92.50 82 CYS A C 1
ATOM 692 O O . CYS A 1 82 ? -9.903 -3.138 -3.485 1.00 92.50 82 CYS A O 1
ATOM 694 N N . ALA A 1 83 ? -11.943 -3.653 -4.300 1.00 90.38 83 ALA A N 1
ATOM 695 C CA . ALA A 1 83 ? -11.535 -4.572 -5.368 1.00 90.38 83 ALA A CA 1
ATOM 696 C C . ALA A 1 83 ? -10.331 -4.120 -6.222 1.00 90.38 83 ALA A C 1
ATOM 698 O O . ALA A 1 83 ? -9.568 -4.958 -6.685 1.00 90.38 83 ALA A O 1
ATOM 699 N N . ASN A 1 84 ? -10.149 -2.811 -6.429 1.00 86.75 84 ASN A N 1
ATOM 700 C CA . ASN A 1 84 ? -9.061 -2.258 -7.250 1.00 86.75 84 ASN A CA 1
ATOM 701 C C . ASN A 1 84 ? -8.259 -1.160 -6.533 1.00 86.75 84 ASN A C 1
ATOM 703 O O . ASN A 1 84 ? -7.587 -0.362 -7.178 1.00 86.75 84 ASN A O 1
ATOM 707 N N . CYS A 1 85 ? -8.368 -1.065 -5.205 1.00 87.75 85 CYS A N 1
ATOM 708 C CA . CYS A 1 85 ? -7.894 0.107 -4.473 1.00 87.75 85 CYS A CA 1
ATOM 709 C C . CYS A 1 85 ? -6.357 0.226 -4.514 1.00 87.75 85 CYS A C 1
ATOM 711 O O . CYS A 1 85 ? -5.835 1.292 -4.827 1.00 87.75 85 CYS A O 1
ATOM 713 N N . MET A 1 86 ? -5.629 -0.869 -4.241 1.00 88.81 86 MET A N 1
ATOM 714 C CA . MET A 1 86 ? -4.149 -0.954 -4.264 1.00 88.81 86 MET A CA 1
ATOM 715 C C . MET A 1 86 ? -3.410 0.214 -3.568 1.00 88.81 86 MET A C 1
ATOM 717 O O . MET A 1 86 ? -2.255 0.511 -3.878 1.00 88.81 86 MET A O 1
ATOM 721 N N . VAL A 1 87 ? -4.062 0.892 -2.617 1.00 89.25 87 VAL A N 1
ATOM 722 C CA . VAL A 1 87 ? -3.524 2.085 -1.956 1.00 89.25 87 VAL A CA 1
ATOM 723 C C . VAL A 1 87 ? -2.459 1.738 -0.923 1.00 89.25 87 VAL A C 1
ATOM 725 O O . VAL A 1 87 ? -2.538 0.735 -0.213 1.00 89.25 87 VAL A O 1
ATOM 728 N N . HIS A 1 88 ? -1.482 2.633 -0.791 1.00 89.56 88 HIS A N 1
ATOM 729 C CA . HIS A 1 88 ? -0.368 2.481 0.144 1.00 89.56 88 HIS A CA 1
ATOM 730 C C . HIS A 1 88 ? -0.815 2.218 1.594 1.00 89.56 88 HIS A C 1
ATOM 732 O O . HIS A 1 88 ? -0.179 1.428 2.279 1.00 89.56 88 HIS A O 1
ATOM 738 N N . SER A 1 89 ? -1.927 2.806 2.048 1.00 88.38 89 SER A N 1
ATOM 739 C CA . SER A 1 89 ? -2.402 2.705 3.436 1.00 88.38 89 SER A CA 1
ATOM 740 C C . SER A 1 89 ? -2.680 1.282 3.920 1.00 88.38 89 SER A C 1
ATOM 742 O O . SER A 1 89 ? -2.604 1.030 5.119 1.00 88.38 89 SER A O 1
ATOM 744 N N . GLY A 1 90 ? -2.970 0.354 3.005 1.00 91.88 90 GLY A N 1
ATOM 745 C CA . GLY A 1 90 ? -3.068 -1.072 3.316 1.00 91.88 90 GLY A CA 1
ATOM 746 C C . GLY A 1 90 ? -1.827 -1.853 2.895 1.00 91.88 90 GLY A C 1
ATOM 747 O O . GLY A 1 90 ? -1.278 -2.626 3.674 1.00 91.88 90 GLY A O 1
ATOM 748 N N . TYR A 1 91 ? -1.372 -1.647 1.661 1.00 95.38 91 TYR A N 1
ATOM 749 C CA . TYR A 1 91 ? -0.376 -2.512 1.024 1.00 95.38 91 TYR A CA 1
ATOM 750 C C . TYR A 1 91 ? 1.076 -2.213 1.424 1.00 95.38 91 TYR A C 1
ATOM 752 O O . TYR A 1 91 ? 1.914 -3.114 1.392 1.00 95.38 91 TYR A O 1
ATOM 760 N N . GLU A 1 92 ? 1.387 -0.982 1.840 1.00 95.38 92 GLU A N 1
ATOM 761 C CA . GLU A 1 92 ? 2.699 -0.656 2.415 1.00 95.38 92 GLU A CA 1
ATOM 762 C C . GLU A 1 92 ? 2.883 -1.394 3.745 1.00 95.38 92 GLU A C 1
ATOM 764 O O . GLU A 1 92 ? 3.931 -1.988 3.982 1.00 95.38 92 GLU A O 1
ATOM 769 N N . ALA A 1 93 ? 1.842 -1.440 4.584 1.00 94.62 93 ALA A N 1
ATOM 770 C CA . ALA A 1 93 ? 1.881 -2.185 5.837 1.00 94.62 93 ALA A CA 1
ATOM 771 C C . ALA A 1 93 ? 2.098 -3.688 5.599 1.00 94.62 93 ALA A C 1
ATOM 773 O O . ALA A 1 93 ? 2.868 -4.314 6.325 1.00 94.62 93 ALA A O 1
ATOM 774 N N . SER A 1 94 ? 1.495 -4.265 4.554 1.00 95.81 94 SER A N 1
ATOM 775 C CA . SER A 1 94 ? 1.740 -5.657 4.151 1.00 95.81 94 SER A CA 1
ATOM 776 C C . SER A 1 94 ? 3.198 -5.892 3.740 1.00 95.81 94 SER A C 1
ATOM 778 O O . SER A 1 94 ? 3.812 -6.867 4.174 1.00 95.81 94 SER A O 1
ATOM 780 N N . ALA A 1 95 ? 3.780 -4.978 2.957 1.00 96.69 95 ALA A N 1
ATOM 781 C CA . ALA A 1 95 ? 5.176 -5.045 2.524 1.00 96.69 95 ALA A CA 1
ATOM 782 C C . ALA A 1 95 ? 6.171 -4.886 3.693 1.00 96.69 95 ALA A C 1
ATOM 784 O O . ALA A 1 95 ? 7.174 -5.604 3.785 1.00 96.69 95 ALA A O 1
ATOM 785 N N . VAL A 1 96 ? 5.877 -3.977 4.627 1.00 95.56 96 VAL A N 1
ATOM 786 C CA . VAL A 1 96 ? 6.638 -3.802 5.872 1.00 95.56 96 VAL A CA 1
ATOM 787 C C . VAL A 1 96 ? 6.528 -5.053 6.742 1.00 95.56 96 VAL A C 1
ATOM 789 O O . VAL A 1 96 ? 7.538 -5.542 7.250 1.00 95.56 96 VAL A O 1
ATOM 792 N N . ASN A 1 97 ? 5.330 -5.627 6.864 1.00 95.56 97 ASN A N 1
ATOM 793 C CA . ASN A 1 97 ? 5.128 -6.862 7.607 1.00 95.56 97 ASN A CA 1
ATOM 794 C C . ASN A 1 97 ? 5.899 -8.040 6.988 1.00 95.56 97 ASN A C 1
ATOM 796 O O . ASN A 1 97 ? 6.489 -8.812 7.733 1.00 95.56 97 ASN A O 1
ATOM 800 N N . GLU A 1 98 ? 5.982 -8.171 5.656 1.00 95.62 98 GLU A N 1
ATOM 801 C CA . GLU A 1 98 ? 6.855 -9.188 5.042 1.00 95.62 98 GLU A CA 1
ATOM 802 C C . GLU A 1 98 ? 8.331 -8.936 5.385 1.00 95.62 98 GLU A C 1
ATOM 804 O O . GLU A 1 98 ? 9.038 -9.870 5.769 1.00 95.62 98 GLU A O 1
ATOM 809 N N . THR A 1 99 ? 8.780 -7.678 5.299 1.00 95.81 99 THR A N 1
ATOM 810 C CA . THR A 1 99 ? 10.175 -7.292 5.571 1.00 95.81 99 THR A CA 1
ATOM 811 C C . THR A 1 99 ? 10.638 -7.740 6.958 1.00 95.81 99 THR A C 1
ATOM 813 O O . THR A 1 99 ? 11.746 -8.258 7.093 1.00 95.81 99 THR A O 1
ATOM 816 N N . PHE A 1 100 ? 9.805 -7.545 7.984 1.00 95.06 100 PHE A N 1
ATOM 817 C CA . PHE A 1 100 ? 10.175 -7.813 9.379 1.00 95.06 100 PHE A CA 1
ATOM 818 C C . PHE A 1 100 ? 9.588 -9.110 9.949 1.00 95.06 100 PHE A C 1
ATOM 820 O O . PHE A 1 100 ? 10.064 -9.597 10.971 1.00 95.06 100 PHE A O 1
ATOM 827 N N . G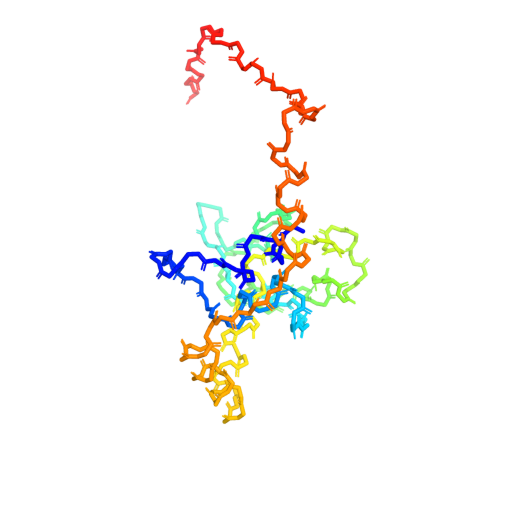LY A 1 101 ? 8.584 -9.695 9.298 1.00 93.56 101 GLY A N 1
ATOM 828 C CA . GLY A 1 101 ? 7.884 -10.890 9.770 1.00 93.56 101 GLY A CA 1
ATOM 829 C C . GLY A 1 101 ? 8.604 -12.202 9.464 1.00 93.56 101 GLY A C 1
ATOM 830 O O . GLY A 1 101 ? 8.208 -13.250 9.972 1.00 93.56 101 GLY A O 1
ATOM 831 N N . SER A 1 102 ? 9.654 -12.186 8.634 1.00 93.38 102 SER A N 1
ATOM 832 C CA . SER A 1 102 ? 10.437 -13.390 8.346 1.00 93.38 102 SER A CA 1
ATOM 833 C C . SER A 1 102 ? 11.875 -13.094 7.920 1.00 93.38 102 SER A C 1
ATOM 835 O O . SER A 1 102 ? 12.170 -12.076 7.297 1.00 93.38 102 SER A O 1
ATOM 837 N N . PHE A 1 103 ? 12.775 -14.049 8.173 1.00 96.06 103 PHE A N 1
ATOM 838 C CA . PHE A 1 103 ? 14.155 -13.982 7.680 1.00 96.06 103 PHE A CA 1
ATOM 839 C C . PHE A 1 103 ? 14.218 -13.926 6.147 1.00 96.06 103 PHE A C 1
ATOM 841 O O . PHE A 1 103 ? 15.025 -13.195 5.578 1.00 96.06 103 PHE A O 1
ATOM 848 N N . ARG A 1 104 ? 13.336 -14.672 5.467 1.00 95.75 104 ARG A N 1
ATOM 849 C CA . ARG A 1 104 ? 13.231 -14.647 4.005 1.00 95.75 104 ARG A CA 1
ATOM 850 C C . ARG A 1 104 ? 12.852 -13.254 3.500 1.00 95.75 104 ARG A C 1
ATOM 852 O O . ARG A 1 104 ? 13.524 -12.755 2.606 1.00 95.75 104 ARG A O 1
ATOM 859 N N . GLY A 1 105 ? 11.831 -12.634 4.088 1.00 95.25 105 GLY A N 1
ATOM 860 C CA . GLY A 1 105 ? 11.400 -11.283 3.731 1.00 95.25 105 GLY A CA 1
ATOM 861 C C . GLY A 1 105 ? 12.498 -10.246 3.954 1.00 95.25 105 GLY A C 1
ATOM 862 O O . GLY A 1 105 ? 12.736 -9.407 3.091 1.00 95.25 105 GLY A O 1
ATOM 863 N N . PHE A 1 106 ? 13.266 -10.372 5.039 1.00 96.69 106 PHE A N 1
ATOM 864 C CA . PHE A 1 106 ? 14.431 -9.519 5.268 1.00 96.69 106 PHE A CA 1
ATOM 865 C C . PHE A 1 106 ? 15.506 -9.677 4.177 1.00 96.69 106 PHE A C 1
ATOM 867 O O . PHE A 1 106 ? 15.983 -8.686 3.621 1.00 96.69 106 PHE A O 1
ATOM 874 N N . VAL A 1 107 ? 15.871 -10.917 3.826 1.00 96.88 107 VAL A N 1
ATOM 875 C CA . VAL A 1 107 ? 16.830 -11.202 2.740 1.00 96.88 107 VAL A CA 1
ATOM 876 C C . VAL A 1 107 ? 16.330 -10.657 1.402 1.00 96.88 107 VAL A C 1
ATOM 878 O O . VAL A 1 107 ? 17.112 -10.084 0.640 1.00 96.88 107 VAL A O 1
ATOM 881 N N . ASP A 1 108 ? 15.041 -10.808 1.119 1.00 95.69 108 ASP A N 1
ATOM 882 C CA . ASP A 1 108 ? 14.400 -10.269 -0.075 1.00 95.69 108 ASP A CA 1
ATOM 883 C C . ASP A 1 108 ? 14.478 -8.737 -0.114 1.00 95.69 108 ASP A C 1
ATOM 885 O O . ASP A 1 108 ? 14.873 -8.180 -1.137 1.00 95.69 108 ASP A O 1
ATOM 889 N N . THR A 1 109 ? 14.218 -8.052 1.002 1.00 96.25 109 THR A N 1
ATOM 890 C CA . THR A 1 109 ? 14.372 -6.593 1.121 1.00 96.25 109 THR A CA 1
ATOM 891 C C . THR A 1 109 ? 15.813 -6.147 0.895 1.00 96.25 109 THR A C 1
ATOM 893 O O . THR A 1 109 ? 16.049 -5.178 0.169 1.00 96.25 109 THR A O 1
ATOM 896 N N . VAL A 1 110 ? 16.800 -6.852 1.459 1.00 96.12 110 VAL A N 1
ATOM 897 C CA . VAL A 1 110 ? 18.225 -6.551 1.230 1.00 96.12 110 VAL A CA 1
ATOM 898 C C . VAL A 1 110 ? 18.572 -6.708 -0.251 1.00 96.12 110 VAL A C 1
ATOM 900 O O . VAL A 1 110 ? 19.168 -5.805 -0.843 1.00 96.12 110 VAL A O 1
ATOM 903 N N . LYS A 1 111 ? 18.150 -7.811 -0.881 1.00 95.00 111 LYS A N 1
ATOM 904 C CA . LYS A 1 111 ? 18.351 -8.039 -2.320 1.00 95.00 111 LYS A CA 1
ATOM 905 C C . LYS A 1 111 ? 17.689 -6.951 -3.158 1.00 95.00 111 LYS A C 1
ATOM 907 O O . LYS A 1 111 ? 18.353 -6.378 -4.015 1.00 95.00 111 LYS A O 1
ATOM 912 N N . ALA A 1 112 ? 16.427 -6.631 -2.889 1.00 93.50 112 ALA A N 1
ATOM 913 C CA . ALA A 1 112 ? 15.675 -5.610 -3.611 1.00 93.50 112 ALA A CA 1
ATOM 914 C C . ALA A 1 112 ? 16.249 -4.202 -3.399 1.00 93.50 112 ALA A C 1
ATOM 916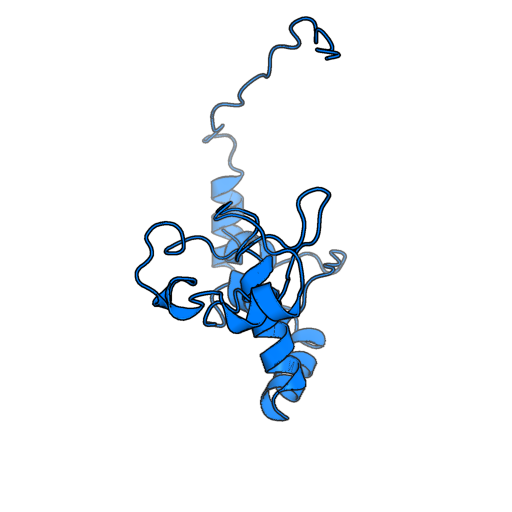 O O . ALA A 1 112 ? 16.139 -3.362 -4.284 1.00 93.50 112 ALA A O 1
ATOM 917 N N . THR A 1 113 ? 16.899 -3.933 -2.264 1.00 92.25 113 THR A N 1
ATOM 918 C CA . THR A 1 113 ? 17.570 -2.653 -1.995 1.00 92.25 113 THR A CA 1
ATOM 919 C C . THR A 1 113 ? 18.883 -2.528 -2.769 1.00 92.25 113 THR A C 1
ATOM 921 O O . THR A 1 113 ? 19.136 -1.489 -3.382 1.00 92.25 113 THR A O 1
ATOM 924 N N . LEU A 1 114 ? 19.706 -3.583 -2.777 1.00 91.88 114 LEU A N 1
ATOM 925 C CA . LEU A 1 114 ? 21.017 -3.591 -3.440 1.00 91.88 114 LEU A CA 1
ATOM 926 C C . LEU A 1 114 ? 20.916 -3.772 -4.964 1.00 91.88 114 LEU A C 1
ATOM 928 O O . LEU A 1 114 ? 21.675 -3.160 -5.714 1.00 91.88 114 LEU A O 1
ATOM 932 N N . PHE A 1 115 ? 19.955 -4.571 -5.431 1.00 89.75 115 PHE A N 1
ATOM 933 C CA . PHE A 1 115 ? 19.735 -4.916 -6.839 1.00 89.75 115 PHE A CA 1
ATOM 934 C C . PHE A 1 115 ? 18.393 -4.380 -7.340 1.00 89.75 115 PHE A C 1
ATOM 936 O O . PHE A 1 115 ? 17.589 -5.080 -7.945 1.00 89.75 115 PHE A O 1
ATOM 943 N N . ASN A 1 116 ? 18.159 -3.095 -7.097 1.00 83.94 116 ASN A N 1
ATOM 944 C CA . ASN A 1 116 ? 16.864 -2.447 -7.296 1.00 83.94 116 ASN A CA 1
ATOM 945 C C . ASN A 1 116 ? 16.543 -2.045 -8.754 1.00 83.94 116 ASN A C 1
ATOM 947 O O . ASN A 1 116 ? 15.611 -1.269 -8.993 1.00 83.94 116 ASN A O 1
ATOM 951 N N . ARG A 1 117 ? 17.341 -2.535 -9.714 1.00 83.69 117 ARG A N 1
ATOM 952 C CA . ARG A 1 117 ? 17.189 -2.305 -11.156 1.00 83.69 117 ARG A CA 1
ATOM 953 C C . ARG A 1 117 ? 16.443 -3.470 -11.786 1.00 83.69 117 ARG A C 1
ATOM 955 O O . ARG A 1 117 ? 16.894 -4.607 -11.699 1.00 83.69 117 ARG A O 1
ATOM 962 N N . TYR A 1 118 ? 15.357 -3.165 -12.482 1.00 89.50 118 TYR A N 1
ATOM 963 C CA . TYR A 1 118 ? 14.529 -4.162 -13.145 1.00 89.50 118 TYR A CA 1
ATOM 964 C C . TYR A 1 118 ? 14.456 -3.840 -14.631 1.00 89.50 118 TYR A C 1
ATOM 966 O O . TYR A 1 118 ? 13.430 -3.365 -15.098 1.00 89.50 118 TYR A O 1
ATOM 974 N N . ASP A 1 119 ? 15.564 -4.063 -15.339 1.00 90.25 119 ASP A N 1
ATOM 975 C CA . ASP A 1 119 ? 15.661 -3.733 -16.762 1.00 90.25 119 ASP A CA 1
ATOM 976 C C . ASP A 1 119 ? 14.536 -4.404 -17.563 1.00 90.25 119 ASP A C 1
ATOM 978 O O . ASP A 1 119 ? 14.354 -5.623 -17.513 1.00 90.25 119 ASP A O 1
ATOM 982 N N . ASP A 1 120 ? 13.741 -3.585 -18.243 1.00 93.88 120 ASP A N 1
ATOM 983 C CA . ASP A 1 120 ? 12.528 -4.001 -18.937 1.00 93.88 120 ASP A CA 1
ATOM 984 C C . ASP A 1 120 ? 12.320 -3.138 -20.191 1.00 93.88 120 ASP A C 1
ATOM 986 O O . ASP A 1 120 ? 11.684 -2.082 -20.135 1.00 93.88 120 ASP A O 1
ATOM 990 N N . PRO A 1 121 ? 12.821 -3.559 -21.362 1.00 92.31 121 PRO A N 1
ATOM 991 C CA . PRO A 1 121 ? 12.664 -2.797 -22.602 1.00 92.31 121 PRO A CA 1
ATOM 992 C C . PRO A 1 121 ? 11.200 -2.580 -23.020 1.00 92.31 121 PRO A C 1
ATOM 994 O O . PRO A 1 121 ? 10.903 -1.685 -23.811 1.00 92.31 121 PRO A O 1
ATOM 997 N N . GLY A 1 122 ? 10.272 -3.409 -22.530 1.00 93.31 122 GLY A N 1
ATOM 998 C CA . GLY A 1 122 ? 8.839 -3.226 -22.755 1.00 93.31 122 GLY A CA 1
ATOM 999 C C . GLY A 1 122 ? 8.256 -2.093 -21.910 1.00 93.31 122 GLY A C 1
ATOM 1000 O O . GLY A 1 122 ? 7.375 -1.381 -22.377 1.00 93.31 122 GLY A O 1
ATOM 1001 N N . ALA A 1 123 ? 8.763 -1.890 -20.691 1.00 92.44 123 ALA A N 1
ATOM 1002 C CA . ALA A 1 123 ? 8.377 -0.774 -19.829 1.00 92.44 123 ALA A CA 1
ATOM 1003 C C . ALA A 1 123 ? 8.718 0.588 -20.455 1.00 92.44 123 ALA A C 1
ATOM 1005 O O . ALA A 1 123 ? 7.878 1.484 -20.423 1.00 92.44 123 ALA A O 1
ATOM 1006 N N . THR A 1 124 ? 9.901 0.719 -21.068 1.00 91.44 124 THR A N 1
ATOM 1007 C CA . THR A 1 124 ? 10.309 1.950 -21.772 1.00 91.44 124 THR A CA 1
ATOM 1008 C C . THR A 1 124 ? 9.400 2.238 -22.960 1.00 91.44 124 THR A C 1
ATOM 1010 O O . THR A 1 124 ? 8.861 3.332 -23.044 1.00 91.44 124 THR A O 1
ATOM 1013 N N . ARG A 1 125 ? 9.134 1.236 -23.810 1.00 91.81 125 ARG A N 1
ATOM 1014 C CA . ARG A 1 125 ? 8.218 1.394 -24.952 1.00 91.81 125 ARG A CA 1
ATOM 1015 C C . ARG A 1 125 ? 6.829 1.866 -24.526 1.00 91.81 125 ARG A C 1
ATOM 1017 O O . ARG A 1 125 ? 6.307 2.803 -25.110 1.00 91.81 125 ARG A O 1
ATOM 1024 N N . LEU A 1 126 ? 6.275 1.283 -23.461 1.00 90.69 126 LEU A N 1
ATOM 1025 C CA . LEU A 1 126 ? 4.987 1.719 -22.912 1.00 90.69 126 LEU A CA 1
ATOM 1026 C C . LEU A 1 126 ? 5.017 3.169 -22.406 1.00 90.69 126 LEU A C 1
ATOM 1028 O O . LEU A 1 126 ? 4.023 3.872 -22.538 1.00 90.69 126 LEU A O 1
ATOM 1032 N N . LEU A 1 127 ? 6.121 3.625 -21.800 1.00 88.06 127 LEU A N 1
ATOM 1033 C CA . LEU A 1 127 ? 6.260 5.032 -21.407 1.00 88.06 127 LEU A CA 1
ATOM 1034 C C . LEU A 1 127 ? 6.349 5.959 -22.622 1.00 88.06 127 LEU A C 1
ATOM 1036 O O . LEU A 1 127 ? 5.730 7.022 -22.611 1.00 88.06 127 LEU A O 1
ATOM 1040 N N . ASP A 1 128 ? 7.106 5.570 -23.645 1.00 89.25 128 ASP A N 1
ATOM 1041 C CA . ASP A 1 128 ? 7.269 6.354 -24.871 1.00 89.25 128 ASP A CA 1
ATOM 1042 C C . ASP A 1 128 ? 5.927 6.482 -25.611 1.00 89.25 128 ASP A C 1
ATOM 1044 O O . ASP A 1 128 ? 5.539 7.578 -26.003 1.00 89.25 128 ASP A O 1
ATOM 1048 N N . GLU A 1 129 ? 5.156 5.395 -25.700 1.00 88.06 129 GLU A N 1
ATOM 1049 C CA . GLU A 1 129 ? 3.787 5.397 -26.234 1.00 88.06 129 GLU A CA 1
ATOM 1050 C C . GLU A 1 129 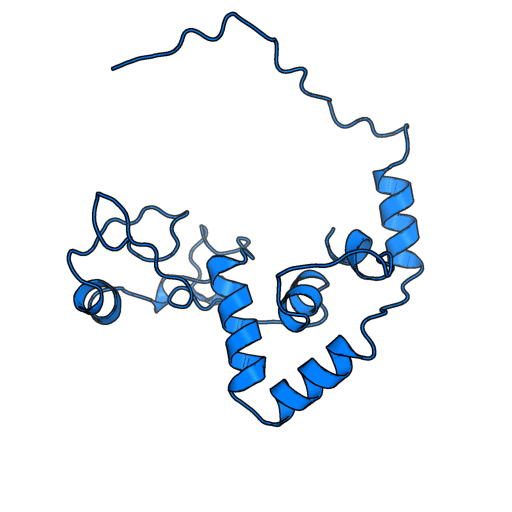? 2.861 6.328 -25.433 1.00 88.06 129 GLU A C 1
ATOM 1052 O O . GLU A 1 129 ? 2.173 7.166 -26.011 1.00 88.06 129 GLU A O 1
ATOM 1057 N N . MET A 1 130 ? 2.879 6.237 -24.097 1.00 81.75 130 MET A N 1
ATOM 1058 C CA . MET A 1 130 ? 2.067 7.087 -23.212 1.00 81.75 130 MET A CA 1
ATOM 1059 C C . MET A 1 130 ? 2.450 8.574 -23.247 1.00 81.75 130 MET A C 1
ATOM 1061 O O . MET A 1 130 ? 1.627 9.420 -22.903 1.00 81.75 130 MET A O 1
ATOM 1065 N N . SER A 1 131 ? 3.701 8.890 -23.583 1.00 77.94 131 SER A N 1
ATOM 1066 C CA . SER A 1 131 ? 4.219 10.263 -23.664 1.00 77.94 131 SER A CA 1
ATOM 1067 C C . SER A 1 131 ? 4.243 10.813 -25.090 1.00 77.94 131 SER A C 1
ATOM 1069 O O . SER A 1 131 ? 4.646 11.960 -25.297 1.00 77.94 131 SER A O 1
ATOM 1071 N N . SER A 1 132 ? 3.784 10.022 -26.064 1.00 76.19 132 SER A N 1
ATOM 1072 C CA . SER A 1 132 ? 3.716 10.433 -27.457 1.00 76.19 132 SER A CA 1
ATOM 1073 C C . SER A 1 132 ? 2.749 11.615 -27.633 1.00 76.19 132 SER A C 1
ATOM 1075 O O . SER A 1 132 ? 1.625 11.580 -27.122 1.00 76.19 132 SER A O 1
ATOM 1077 N N . PRO A 1 133 ? 3.136 12.655 -28.395 1.00 66.06 133 PRO A N 1
ATOM 1078 C CA . PRO A 1 133 ? 2.309 13.839 -28.634 1.00 66.06 133 PRO A CA 1
ATOM 1079 C C . PRO A 1 133 ? 1.007 13.554 -29.401 1.00 66.06 133 PRO A C 1
ATOM 1081 O O . PRO A 1 133 ? 0.146 14.426 -29.472 1.00 66.06 133 PRO A O 1
ATOM 1084 N N . GLU A 1 134 ? 0.839 12.352 -29.959 1.00 65.44 134 GLU A N 1
ATOM 1085 C CA . GLU A 1 134 ? -0.377 11.928 -30.670 1.00 65.44 134 GLU A CA 1
ATOM 1086 C C . GLU A 1 134 ? -1.557 11.609 -29.732 1.00 65.44 134 GLU A C 1
ATOM 1088 O O . GLU A 1 134 ? -2.698 11.555 -30.185 1.00 65.44 134 GLU A O 1
ATOM 1093 N N . HIS A 1 135 ? -1.308 11.438 -28.426 1.00 58.03 135 HIS A N 1
ATOM 1094 C CA . HIS A 1 135 ? -2.338 11.194 -27.410 1.00 58.03 135 HIS A CA 1
ATOM 1095 C C . HIS A 1 135 ? -2.348 12.305 -26.345 1.00 58.03 135 HIS A C 1
ATOM 1097 O O . HIS A 1 135 ? -2.077 12.034 -25.170 1.00 58.03 135 HIS A O 1
ATOM 1103 N N . PRO A 1 136 ? -2.676 13.566 -26.695 1.00 56.34 136 PRO A N 1
ATOM 1104 C CA . PRO A 1 136 ? -2.959 14.567 -25.686 1.00 56.34 136 PRO A CA 1
ATOM 1105 C C . PRO A 1 136 ? -4.295 14.169 -25.057 1.00 56.34 136 PRO A C 1
ATOM 1107 O O . PRO A 1 136 ? -5.364 14.530 -25.548 1.00 56.34 136 PRO A O 1
ATOM 1110 N N . GLY A 1 137 ? -4.258 13.372 -23.984 1.00 60.12 137 GLY A N 1
ATOM 1111 C CA . GLY A 1 137 ? -5.420 13.243 -23.109 1.00 60.12 137 GLY A CA 1
ATOM 1112 C C . GLY A 1 137 ? -5.937 14.657 -22.818 1.00 60.12 137 GLY A C 1
ATOM 1113 O O . GLY A 1 137 ? -5.110 15.562 -22.675 1.00 60.12 137 GLY A O 1
ATOM 1114 N N . PRO A 1 138 ? -7.261 14.893 -22.819 1.00 64.31 138 PRO A N 1
ATOM 1115 C CA . PRO A 1 138 ? -7.800 16.242 -22.760 1.00 64.31 138 PRO A CA 1
ATOM 1116 C C . PRO A 1 138 ? -7.236 16.938 -21.524 1.00 64.31 138 PRO A C 1
ATOM 1118 O O . PRO A 1 138 ? -7.550 16.576 -20.390 1.00 64.31 138 PRO A O 1
ATOM 1121 N N . LEU A 1 139 ? -6.346 17.904 -21.749 1.00 65.38 139 LEU A N 1
ATOM 1122 C CA . LEU A 1 139 ? -5.850 18.761 -20.690 1.00 65.38 139 LEU A CA 1
ATOM 1123 C C . LEU A 1 139 ? -7.048 19.593 -20.249 1.00 65.38 139 LEU A C 1
ATOM 1125 O O . LEU A 1 139 ? -7.440 20.537 -20.934 1.00 65.38 139 LEU A O 1
ATOM 1129 N N . VAL A 1 140 ? -7.662 19.198 -19.137 1.00 70.56 140 VAL A N 1
ATOM 1130 C CA . VAL A 1 140 ? -8.714 19.981 -18.497 1.00 70.56 140 VAL A CA 1
ATOM 1131 C C . VAL A 1 140 ? -8.054 21.263 -18.006 1.00 70.56 140 VAL A C 1
ATOM 1133 O O . VAL A 1 140 ? -7.336 21.270 -17.008 1.00 70.56 140 VAL A O 1
ATOM 1136 N N . GLN A 1 141 ? -8.249 22.342 -18.758 1.00 73.25 141 GLN A N 1
ATOM 1137 C CA . GLN A 1 141 ? -7.893 23.683 -18.323 1.00 73.25 141 GLN A CA 1
ATOM 1138 C C . GLN A 1 141 ? -8.834 24.022 -17.166 1.00 73.25 141 GLN A C 1
ATOM 1140 O O . GLN A 1 141 ? -10.033 24.200 -17.371 1.00 73.25 141 GLN A O 1
ATOM 1145 N N . ILE A 1 142 ? -8.315 24.039 -15.938 1.00 74.88 142 ILE A N 1
ATOM 1146 C CA . ILE A 1 142 ? -9.074 24.549 -14.797 1.00 74.88 142 ILE A CA 1
ATOM 1147 C C . ILE A 1 142 ? -9.149 26.059 -15.002 1.00 74.88 142 ILE A C 1
ATOM 1149 O O . ILE A 1 142 ? -8.151 26.757 -14.820 1.00 74.88 142 ILE A O 1
ATOM 1153 N N . GLU A 1 143 ? -10.304 26.556 -15.441 1.00 71.25 143 GLU A N 1
ATOM 1154 C CA . GLU A 1 143 ? -10.542 27.992 -15.522 1.00 71.25 143 GLU A CA 1
ATOM 1155 C C . GLU A 1 143 ? -10.324 28.598 -14.132 1.00 71.25 143 GLU A C 1
ATOM 1157 O O . GLU A 1 143 ? -10.963 28.208 -13.153 1.00 71.25 143 GLU A O 1
ATOM 1162 N N . THR A 1 144 ? -9.409 29.560 -14.034 1.00 64.31 144 THR A N 1
ATOM 1163 C CA . THR A 1 144 ? -9.205 30.407 -12.855 1.00 64.31 144 THR A CA 1
ATOM 1164 C C . THR A 1 144 ? -10.367 31.396 -12.718 1.00 64.31 144 THR A C 1
ATOM 1166 O O . THR A 1 144 ? -10.192 32.612 -12.737 1.00 64.31 144 THR A O 1
ATOM 1169 N N . GLY A 1 145 ? -11.590 30.878 -12.594 1.00 65.81 145 GLY A N 1
ATOM 1170 C CA . GLY A 1 145 ? -12.717 31.648 -12.085 1.00 65.81 145 GLY A CA 1
ATOM 1171 C C . GLY A 1 145 ? -12.388 32.139 -10.675 1.00 65.81 145 GLY A C 1
ATOM 1172 O O . GLY A 1 145 ? -11.670 31.464 -9.936 1.00 65.81 145 GLY A O 1
ATOM 1173 N N . SER A 1 146 ? -12.862 33.336 -10.314 1.00 57.31 146 SER A N 1
ATOM 1174 C CA . SER A 1 146 ? -12.580 33.964 -9.019 1.00 57.31 146 SER A CA 1
ATOM 1175 C C . SER A 1 146 ? -12.837 32.978 -7.879 1.00 57.31 146 SER A C 1
ATOM 1177 O O . SER A 1 146 ? -13.990 32.651 -7.590 1.00 57.31 146 SER A O 1
ATOM 1179 N N . LEU A 1 147 ? -11.765 32.501 -7.247 1.00 59.25 147 LEU A N 1
ATOM 1180 C CA . LEU A 1 147 ? -11.831 31.666 -6.056 1.00 59.25 147 LEU A CA 1
ATOM 1181 C C . LEU A 1 147 ? -12.481 32.505 -4.950 1.00 59.25 147 LEU A C 1
ATOM 1183 O O . LEU A 1 147 ? -11.816 33.308 -4.300 1.00 59.25 147 LEU A O 1
ATOM 1187 N N . GLN A 1 148 ? -13.796 32.379 -4.775 1.00 63.25 148 GLN A N 1
ATOM 1188 C CA . GLN A 1 148 ? -14.471 32.929 -3.609 1.00 63.25 148 GLN A CA 1
ATOM 1189 C C . GLN A 1 148 ? -14.180 31.999 -2.437 1.00 63.25 148 GLN A C 1
ATOM 1191 O O . GLN A 1 148 ? -14.679 30.876 -2.365 1.00 63.25 148 GLN A O 1
ATOM 1196 N N . GLU A 1 149 ? -13.324 32.471 -1.537 1.00 62.12 149 GLU A N 1
ATOM 1197 C CA . GLU A 1 149 ? -13.040 31.828 -0.262 1.00 62.12 149 GLU A CA 1
ATOM 1198 C C . GLU A 1 149 ? -14.360 31.692 0.512 1.00 62.12 149 GLU A C 1
ATOM 1200 O O . GLU A 1 149 ? -14.911 32.671 1.014 1.00 62.12 149 GLU A O 1
ATOM 1205 N N . THR A 1 150 ? -14.914 30.480 0.565 1.00 59.66 150 THR A N 1
ATOM 1206 C CA . THR A 1 150 ? -16.116 30.206 1.356 1.00 59.66 150 THR A CA 1
ATOM 1207 C C . THR A 1 150 ? -15.683 30.066 2.811 1.00 59.66 150 THR A C 1
ATOM 1209 O O . THR A 1 150 ? -15.358 28.974 3.271 1.00 59.66 150 THR A O 1
ATOM 1212 N N . ARG A 1 151 ? -15.600 31.190 3.527 1.00 55.50 151 ARG A N 1
ATOM 1213 C CA . ARG A 1 151 ? -15.484 31.181 4.988 1.00 55.50 151 ARG A CA 1
ATOM 1214 C C . ARG A 1 151 ? -16.875 30.929 5.570 1.00 55.50 151 ARG A C 1
ATOM 1216 O O . ARG A 1 151 ? -17.778 31.729 5.333 1.00 55.50 151 ARG A O 1
ATOM 1223 N N . VAL A 1 152 ? -17.026 29.818 6.288 1.00 49.88 152 VAL A N 1
ATOM 1224 C CA . VAL A 1 152 ? -18.145 29.541 7.207 1.00 49.88 152 VAL A CA 1
ATOM 1225 C C . VAL A 1 152 ? -17.615 29.676 8.623 1.00 49.88 152 VAL A C 1
ATOM 1227 O O . VAL A 1 152 ? -16.494 29.168 8.858 1.00 49.88 152 VAL A O 1
#

Radius of gyration: 19.75 Å; chains: 1; bounding box: 39×49×52 Å

Sequence (152 aa):
LFRSILANRKKTWRFNQSVLFLEFLMGKRHYACTPWGMPTYNIFGWQKPCYLLQDGYADSFRELIETTEWQNYGTESGNPRCANCMVHSGYEASAVNETFGSFRGFVDTVKATLFNRYDDPGATRLLDEMSSPEHPGPLVQIETGSLQETRV

Foldseek 3Di:
DLLLDQQADDPPDDDPFALQLSCVSNVVDDFWFAQLQAWDQDPQATQATDPVVRPGHDNDPVCNVPVHPPLCATCNNPNPVHVPCSDCRGVSSRLVCLCPVDPVSVVVSVCCVVVVHRDDPVSNVVVCVVPDPVDPPPPPDPPPDPPDPPDD

pLDDT: mean 88.18, std 10.69, range [49.88, 96.88]